Protein AF-A0A2T9ZHD8-F1 (afdb_monomer_lite)

pLDDT: mean 79.88, std 20.64, range [41.09, 98.38]

Secondary structure (DSSP, 8-state):
-------------------------PPP------------HHHHHHHHSHHHHHTSHHHHHHHHHHHHTT-S-S--

Sequence (76 aa):
MCLLVLNSQLENSRILSQVQVGFPMMQVRWRTYGNEYQPSQIKRKRKHGFFARLRTEGGRKILKRRRLKGRKYLSH

Structure (mmCIF, N/CA/C/O backbone):
data_AF-A0A2T9ZHD8-F1
#
_entry.id   AF-A0A2T9ZHD8-F1
#
loop_
_atom_site.group_PDB
_atom_site.id
_atom_site.type_symbol
_atom_site.label_atom_id
_atom_site.label_alt_id
_atom_site.label_comp_id
_atom_site.label_asym_id
_atom_site.label_entity_id
_atom_site.label_seq_id
_atom_site.pdbx_PDB_ins_code
_atom_site.Cartn_x
_atom_site.Cartn_y
_atom_site.Cartn_z
_atom_site.occupancy
_atom_site.B_iso_or_equiv
_atom_site.auth_seq_id
_atom_site.auth_comp_id
_atom_site.auth_asym_id
_atom_site.auth_atom_id
_atom_site.pdbx_PDB_model_num
ATOM 1 N N . MET A 1 1 ? 48.169 -90.704 16.399 1.00 41.94 1 MET A N 1
ATOM 2 C CA . MET A 1 1 ? 49.630 -90.873 16.256 1.00 41.94 1 MET A CA 1
ATOM 3 C C . MET A 1 1 ? 49.994 -90.610 14.798 1.00 41.94 1 MET A C 1
ATOM 5 O O . MET A 1 1 ? 50.150 -91.535 14.028 1.00 41.94 1 MET A O 1
ATOM 9 N N . CYS A 1 2 ? 49.911 -89.373 14.327 1.00 41.09 2 CYS A N 1
ATOM 10 C CA . CYS A 1 2 ? 51.088 -88.515 14.322 1.00 41.09 2 CYS A CA 1
ATOM 11 C C . CYS A 1 2 ? 50.681 -87.064 14.614 1.00 41.09 2 CYS A C 1
ATOM 13 O O . CYS A 1 2 ? 49.886 -86.472 13.888 1.00 41.09 2 CYS A O 1
ATOM 15 N N . LEU A 1 3 ? 51.197 -86.555 15.732 1.00 45.97 3 LEU A N 1
ATOM 16 C CA . LEU A 1 3 ? 51.312 -85.133 16.053 1.00 45.97 3 LEU A CA 1
ATOM 17 C C . LEU A 1 3 ? 52.172 -84.461 14.953 1.00 45.97 3 LEU A C 1
ATOM 19 O O . LEU A 1 3 ? 53.010 -85.134 14.368 1.00 45.97 3 LEU A O 1
ATOM 23 N N . LEU A 1 4 ? 52.049 -83.194 14.563 1.00 52.66 4 LEU A N 1
ATOM 24 C CA . LEU A 1 4 ? 52.104 -81.947 15.332 1.00 52.66 4 LEU A CA 1
ATOM 25 C C . LEU A 1 4 ? 51.496 -80.856 14.424 1.00 52.66 4 LEU A C 1
ATOM 27 O O . LEU A 1 4 ? 51.962 -80.634 13.313 1.00 52.66 4 LEU A O 1
ATOM 31 N N . VAL A 1 5 ? 50.328 -80.305 14.740 1.00 52.56 5 VAL A N 1
ATOM 32 C CA . VAL A 1 5 ? 50.155 -78.972 15.348 1.00 52.56 5 VAL A CA 1
ATOM 33 C C . VAL A 1 5 ? 51.453 -78.163 15.494 1.00 52.56 5 VAL A C 1
ATOM 35 O O . VAL A 1 5 ? 52.315 -78.522 16.287 1.00 52.56 5 VAL A O 1
ATOM 38 N N . LEU A 1 6 ? 51.543 -77.025 14.807 1.00 52.00 6 LEU A N 1
ATOM 39 C CA . LEU A 1 6 ? 51.524 -75.682 15.408 1.00 52.00 6 LEU A CA 1
ATOM 40 C C . LEU A 1 6 ? 52.217 -74.686 14.479 1.00 52.00 6 LEU A C 1
ATOM 42 O O . LEU A 1 6 ? 53.406 -74.813 14.232 1.00 52.00 6 LEU A O 1
ATOM 46 N N . ASN A 1 7 ? 51.459 -73.633 14.160 1.00 53.59 7 ASN A N 1
ATOM 47 C CA . ASN A 1 7 ? 51.919 -72.246 14.115 1.00 53.59 7 ASN A CA 1
ATOM 48 C C . ASN A 1 7 ? 52.940 -71.890 13.019 1.00 53.59 7 ASN A C 1
ATOM 50 O O . ASN A 1 7 ? 53.900 -72.582 12.745 1.00 53.59 7 ASN A O 1
ATOM 54 N N . SER A 1 8 ? 52.821 -70.768 12.336 1.00 54.53 8 SER A N 1
ATOM 55 C CA . SER A 1 8 ? 52.202 -69.505 12.711 1.00 54.53 8 SER A CA 1
ATOM 56 C C . SER A 1 8 ? 52.276 -68.629 11.475 1.00 54.53 8 SER A C 1
ATOM 58 O O . SER A 1 8 ? 53.295 -68.676 10.800 1.00 54.53 8 SER A O 1
ATOM 60 N N . GLN A 1 9 ? 51.217 -67.841 11.266 1.00 50.50 9 GLN A N 1
ATOM 61 C CA . GLN A 1 9 ? 51.246 -66.431 10.864 1.00 50.50 9 GLN A CA 1
ATOM 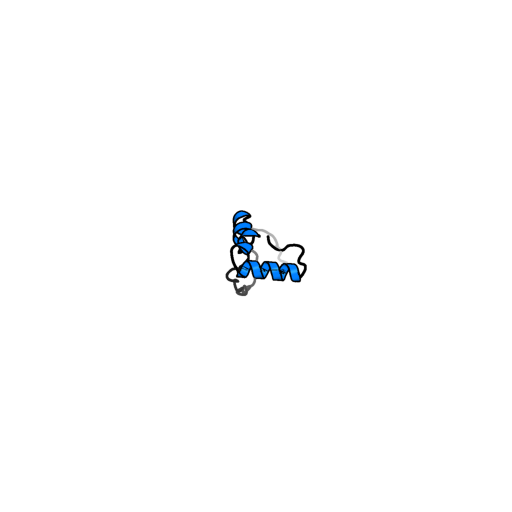62 C C . GLN A 1 9 ? 52.204 -66.103 9.694 1.00 50.50 9 G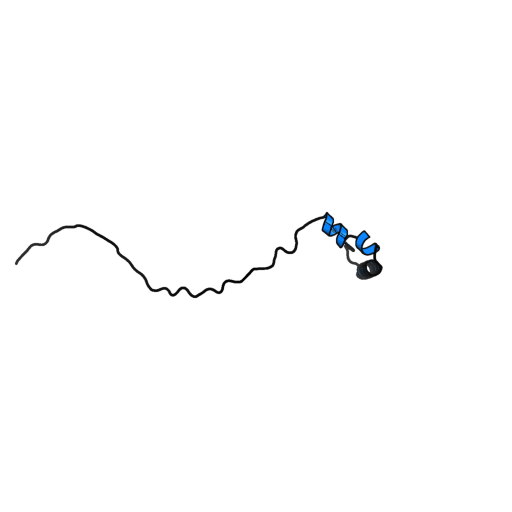LN A C 1
ATOM 64 O O . GLN A 1 9 ? 53.412 -66.264 9.756 1.00 50.50 9 GLN A O 1
ATOM 69 N N . LEU A 1 10 ? 51.731 -65.499 8.620 1.00 55.00 10 LEU A N 1
ATOM 70 C CA . LEU A 1 10 ? 51.450 -64.074 8.690 1.00 55.00 10 LEU A CA 1
ATOM 71 C C . LEU A 1 10 ? 50.560 -63.683 7.516 1.00 55.00 10 LEU A C 1
ATOM 73 O O . LEU A 1 10 ? 50.888 -63.922 6.360 1.00 55.00 10 LEU A O 1
ATOM 77 N N . GLU A 1 11 ? 49.436 -63.091 7.903 1.00 53.28 11 GLU A N 1
ATOM 78 C CA . GLU A 1 11 ? 48.921 -61.829 7.391 1.00 53.28 11 GLU A CA 1
ATOM 79 C C . GLU A 1 11 ? 48.853 -61.630 5.877 1.00 53.28 11 GLU A C 1
ATOM 81 O O . GLU A 1 11 ? 49.848 -61.605 5.160 1.00 53.28 11 GLU A O 1
ATOM 86 N N . ASN A 1 12 ? 47.634 -61.328 5.439 1.00 55.19 12 ASN A N 1
ATOM 87 C CA . ASN A 1 12 ? 47.261 -60.130 4.681 1.00 55.19 12 ASN A CA 1
ATOM 88 C C . ASN A 1 12 ? 46.146 -60.528 3.712 1.00 55.19 12 ASN A C 1
ATOM 90 O O . ASN A 1 1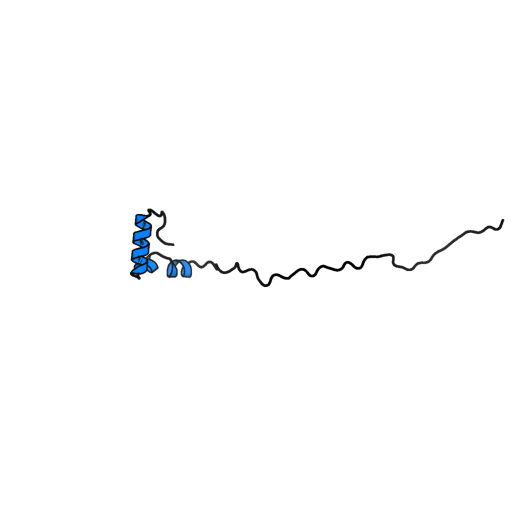2 ? 46.318 -61.411 2.891 1.00 55.19 12 ASN A O 1
ATOM 94 N N . SER A 1 13 ? 44.980 -59.909 3.643 1.00 47.78 13 SER A N 1
ATOM 95 C CA . SER A 1 13 ? 44.294 -58.873 4.406 1.00 47.78 13 SER A CA 1
ATOM 96 C C . SER A 1 13 ? 42.918 -58.757 3.715 1.00 47.78 13 SER A C 1
ATOM 98 O O . SER A 1 13 ? 42.841 -58.994 2.511 1.00 47.78 13 SER A O 1
ATOM 100 N N . ARG A 1 14 ? 41.870 -58.321 4.439 1.00 51.66 14 ARG A N 1
ATOM 101 C CA . ARG A 1 14 ? 40.549 -57.887 3.905 1.00 51.66 14 ARG A CA 1
ATOM 102 C C . ARG A 1 14 ? 39.624 -59.055 3.503 1.00 51.66 14 ARG A C 1
ATOM 104 O O . ARG A 1 14 ? 39.656 -59.528 2.380 1.00 51.66 14 ARG A O 1
ATOM 111 N N . ILE A 1 15 ? 38.835 -59.661 4.394 1.00 48.94 15 ILE A N 1
ATOM 112 C CA . ILE A 1 15 ? 37.751 -59.065 5.198 1.00 48.94 15 ILE A CA 1
ATOM 113 C C . ILE A 1 15 ? 36.852 -58.165 4.337 1.00 48.94 15 ILE A C 1
ATOM 115 O O . ILE A 1 15 ? 37.250 -57.057 3.992 1.00 48.94 15 ILE A O 1
ATOM 119 N N . LEU A 1 16 ? 35.618 -58.665 4.145 1.00 42.44 16 LEU A N 1
ATOM 120 C CA . LEU A 1 16 ? 34.366 -57.917 3.974 1.00 42.44 16 LEU A CA 1
ATOM 121 C C . LEU A 1 16 ? 34.222 -57.224 2.602 1.00 42.44 16 LEU A C 1
ATOM 123 O O . LEU A 1 16 ? 35.140 -56.609 2.095 1.00 42.44 16 LEU A O 1
ATOM 127 N N . SER A 1 17 ? 33.093 -57.236 1.904 1.00 48.03 17 SER A N 1
ATOM 128 C CA . SER A 1 17 ? 31.715 -57.519 2.275 1.00 48.03 17 SER A CA 1
ATOM 129 C C . SER A 1 17 ? 30.826 -56.988 1.148 1.00 48.03 17 SER A C 1
ATOM 131 O O . SER A 1 17 ? 31.273 -56.177 0.344 1.00 48.03 17 SER A O 1
ATOM 133 N N . GLN A 1 18 ? 29.537 -57.306 1.248 1.00 54.34 18 GLN A N 1
ATOM 134 C CA . GLN A 1 18 ? 28.436 -56.415 0.866 1.00 54.34 18 GLN A CA 1
ATOM 135 C C . GLN A 1 18 ? 28.155 -56.336 -0.641 1.00 54.34 18 GLN A C 1
ATOM 137 O O . GLN A 1 18 ? 28.862 -55.727 -1.429 1.00 54.34 18 GLN A O 1
ATOM 142 N N . VAL A 1 19 ? 27.146 -57.092 -1.081 1.00 59.38 19 VAL A N 1
ATOM 143 C CA . VAL A 1 19 ? 25.774 -56.576 -1.256 1.00 59.38 19 VAL A CA 1
ATOM 144 C C . VAL A 1 19 ? 25.778 -55.468 -2.307 1.00 59.38 19 VAL A C 1
ATOM 146 O O . VAL A 1 19 ? 26.089 -54.314 -2.024 1.00 59.38 19 VAL A O 1
ATOM 149 N N . GLN A 1 20 ? 25.370 -55.828 -3.523 1.00 53.09 20 GLN A N 1
ATOM 150 C CA . GLN A 1 20 ? 24.939 -54.864 -4.527 1.00 53.09 20 GLN A CA 1
ATOM 151 C C . GLN A 1 20 ? 23.655 -54.192 -4.018 1.00 53.09 20 GLN A C 1
ATOM 153 O O . GLN A 1 20 ? 22.543 -54.605 -4.339 1.00 53.09 20 GLN A O 1
ATOM 158 N N . VAL A 1 21 ? 23.804 -53.173 -3.170 1.00 56.94 21 VAL A N 1
ATOM 159 C CA . VAL A 1 21 ? 22.727 -52.234 -2.868 1.00 56.94 21 VAL A CA 1
ATOM 160 C C . VAL A 1 21 ? 22.500 -51.404 -4.126 1.00 56.94 21 VAL A C 1
ATOM 162 O O . VAL A 1 21 ? 23.233 -50.464 -4.426 1.00 56.94 21 VAL A O 1
ATOM 165 N N . GLY A 1 22 ? 21.498 -51.786 -4.914 1.00 56.44 22 GLY A N 1
ATOM 166 C CA . GLY A 1 22 ? 20.940 -50.907 -5.929 1.00 56.44 22 GLY A CA 1
ATOM 167 C C . GLY A 1 22 ? 20.396 -49.669 -5.226 1.00 56.44 22 GLY A C 1
ATOM 168 O O . GLY A 1 22 ? 19.322 -49.718 -4.635 1.00 56.44 22 GLY A O 1
ATOM 169 N N . PHE A 1 23 ? 21.161 -48.578 -5.236 1.00 64.56 23 PHE A N 1
ATOM 170 C CA . PHE A 1 23 ? 20.683 -47.276 -4.790 1.00 64.56 23 PHE A CA 1
ATOM 171 C C . PHE A 1 23 ? 19.451 -46.918 -5.636 1.00 64.56 23 PHE A C 1
ATOM 173 O O . PHE A 1 23 ? 19.588 -46.783 -6.856 1.00 64.56 23 PHE A O 1
ATOM 180 N N . PRO A 1 24 ? 18.243 -46.779 -5.055 1.00 64.31 24 PRO A N 1
ATOM 181 C CA . PRO A 1 24 ? 17.098 -46.330 -5.827 1.00 64.31 24 PRO A CA 1
ATOM 182 C C . PRO A 1 24 ? 17.395 -44.909 -6.303 1.00 64.31 24 PRO A C 1
ATOM 184 O O . PRO A 1 24 ? 17.773 -44.047 -5.509 1.00 64.31 24 PRO A O 1
ATOM 187 N N . MET A 1 25 ? 17.249 -44.673 -7.608 1.00 61.44 25 MET A N 1
ATOM 188 C CA . MET A 1 25 ? 17.380 -43.349 -8.208 1.00 61.44 25 MET A CA 1
ATOM 189 C C . MET A 1 25 ? 16.367 -42.398 -7.556 1.00 61.44 25 MET A C 1
ATOM 191 O O . MET A 1 25 ? 15.199 -42.352 -7.942 1.00 61.44 25 MET A O 1
ATOM 195 N N . MET A 1 26 ? 16.794 -41.657 -6.532 1.00 67.50 26 MET A N 1
ATOM 196 C CA . MET A 1 26 ? 15.968 -40.633 -5.905 1.00 67.50 26 MET A CA 1
ATOM 197 C C . MET A 1 26 ? 15.788 -39.497 -6.912 1.00 67.50 26 MET A C 1
ATOM 199 O O . MET A 1 26 ? 16.754 -38.872 -7.346 1.00 67.50 26 MET A O 1
ATOM 203 N N . GLN A 1 27 ? 14.542 -39.239 -7.305 1.00 71.50 27 GLN A N 1
ATOM 204 C CA . GLN A 1 27 ? 14.195 -38.117 -8.172 1.00 71.50 27 GLN A CA 1
ATOM 205 C C . GLN A 1 27 ? 14.641 -36.800 -7.515 1.00 71.50 27 GLN A C 1
ATOM 207 O O . GLN A 1 27 ? 14.160 -36.433 -6.442 1.00 71.50 27 GLN A O 1
ATOM 212 N N . VAL A 1 28 ? 15.555 -36.075 -8.162 1.00 71.94 28 VAL A N 1
ATOM 213 C CA . VAL A 1 28 ? 16.005 -34.755 -7.702 1.00 71.94 28 VAL A CA 1
ATOM 214 C C . VAL A 1 28 ? 14.905 -33.736 -8.006 1.00 71.94 28 VAL A C 1
ATOM 216 O O . VAL A 1 28 ? 14.526 -33.539 -9.158 1.00 71.94 28 VAL A O 1
ATOM 219 N N . ARG A 1 29 ? 14.361 -33.077 -6.977 1.00 71.19 29 ARG A N 1
ATOM 220 C CA . ARG A 1 29 ? 13.379 -31.994 -7.147 1.00 71.19 29 ARG A CA 1
ATOM 221 C C . ARG A 1 29 ? 14.090 -30.735 -7.659 1.00 71.19 29 ARG A C 1
ATOM 223 O O . ARG A 1 29 ? 14.918 -30.148 -6.966 1.00 71.19 29 ARG A O 1
ATOM 230 N N . TRP A 1 30 ? 13.762 -30.303 -8.871 1.00 70.62 30 TRP A N 1
ATOM 231 C CA . TRP A 1 30 ? 14.370 -29.149 -9.535 1.00 70.62 30 TRP A CA 1
ATOM 232 C C . TRP A 1 30 ? 13.813 -27.828 -8.964 1.00 70.62 30 TRP A C 1
ATOM 234 O O . TRP A 1 30 ? 12.779 -27.349 -9.407 1.00 70.62 30 TRP A O 1
ATOM 244 N N . ARG A 1 31 ? 14.514 -27.245 -7.982 1.00 77.25 31 ARG A N 1
ATOM 245 C CA . ARG A 1 31 ? 14.269 -25.935 -7.324 1.00 77.25 31 ARG A CA 1
ATOM 246 C C . ARG A 1 31 ? 12.967 -25.792 -6.514 1.00 77.25 31 ARG A C 1
ATOM 248 O O . ARG A 1 31 ? 11.856 -25.916 -7.015 1.00 77.25 31 ARG A O 1
ATOM 255 N N . THR A 1 32 ? 13.125 -25.386 -5.255 1.00 78.19 32 THR A N 1
ATOM 256 C CA . THR A 1 32 ? 12.031 -24.908 -4.399 1.00 78.19 32 THR A CA 1
ATOM 257 C C . THR A 1 32 ? 11.975 -23.382 -4.488 1.00 78.19 32 THR A C 1
ATOM 259 O O . THR A 1 32 ? 12.920 -22.709 -4.081 1.00 78.19 32 THR A O 1
ATOM 262 N N . TYR A 1 33 ? 10.895 -22.834 -5.045 1.00 84.19 33 TYR A N 1
ATOM 263 C CA . TYR A 1 33 ? 10.576 -21.403 -4.959 1.00 84.19 33 TYR A CA 1
ATOM 264 C C . TYR A 1 33 ? 10.245 -21.051 -3.496 1.00 84.19 33 TYR A C 1
ATOM 266 O O . TYR A 1 33 ? 9.647 -21.867 -2.793 1.00 84.19 33 TYR A O 1
ATOM 274 N N . GLY A 1 34 ? 10.677 -19.890 -3.006 1.00 86.50 34 GLY A N 1
ATOM 275 C CA . GLY A 1 34 ? 10.558 -19.551 -1.579 1.00 86.50 34 GLY A CA 1
ATOM 276 C C . GLY A 1 34 ? 11.335 -18.320 -1.105 1.00 86.50 34 GLY A C 1
ATOM 277 O O . GLY A 1 34 ? 11.290 -17.990 0.080 1.00 86.50 34 GLY A O 1
ATOM 278 N N . ASN A 1 35 ? 12.056 -17.627 -1.991 1.00 88.75 35 ASN A N 1
ATOM 279 C CA . ASN A 1 35 ? 12.796 -16.402 -1.671 1.00 88.75 35 ASN A CA 1
ATOM 280 C C . ASN A 1 35 ? 12.242 -15.157 -2.389 1.00 88.75 35 ASN A C 1
ATOM 282 O O . ASN A 1 35 ? 12.954 -14.165 -2.561 1.00 88.75 35 ASN A O 1
ATOM 286 N N . GLU A 1 36 ? 10.969 -15.170 -2.784 1.00 93.00 36 GLU A N 1
ATOM 287 C CA . GLU A 1 36 ? 10.332 -14.094 -3.557 1.00 93.00 36 GLU A CA 1
ATOM 288 C C . GLU A 1 36 ? 10.233 -12.799 -2.743 1.00 93.00 36 GLU A C 1
ATOM 290 O O . GLU A 1 36 ? 10.369 -11.689 -3.269 1.00 93.00 36 GLU A O 1
ATOM 295 N N . TYR A 1 37 ? 10.001 -12.930 -1.435 1.00 93.69 37 TYR A N 1
ATOM 296 C CA . TYR A 1 37 ? 9.934 -11.787 -0.542 1.00 93.69 37 TYR A CA 1
ATOM 297 C C . TYR A 1 37 ? 11.322 -11.409 -0.023 1.00 93.69 37 TYR A C 1
ATOM 299 O O . TYR A 1 37 ? 11.816 -11.962 0.954 1.00 93.69 37 TYR A O 1
ATOM 307 N N . GLN A 1 38 ? 11.913 -10.393 -0.653 1.00 94.94 38 GLN A N 1
ATOM 308 C CA . GLN A 1 38 ? 13.108 -9.715 -0.154 1.00 94.94 38 GLN A CA 1
ATOM 309 C C . GLN A 1 38 ? 12.703 -8.410 0.556 1.00 94.94 38 GLN A C 1
ATOM 311 O O . GLN A 1 38 ? 12.266 -7.451 -0.106 1.00 94.94 38 GLN A O 1
ATOM 316 N N . PRO A 1 39 ? 12.780 -8.351 1.901 1.00 96.06 39 PRO A N 1
ATOM 317 C CA . PRO A 1 39 ? 12.204 -7.259 2.669 1.00 96.06 39 PRO A CA 1
ATOM 318 C C . PRO A 1 39 ? 12.948 -5.953 2.401 1.00 96.06 39 PRO A C 1
ATOM 320 O O . PRO A 1 39 ? 14.149 -5.825 2.601 1.00 96.06 39 PRO A O 1
ATOM 323 N N . SER A 1 40 ? 12.208 -4.936 1.968 1.00 98.12 40 SER A N 1
ATOM 324 C CA . SER A 1 40 ? 12.739 -3.581 1.821 1.00 98.12 40 SER A CA 1
ATOM 325 C C . SER A 1 40 ? 11.655 -2.555 2.130 1.00 98.12 40 SER A C 1
ATOM 327 O O . SER A 1 40 ? 10.615 -2.484 1.466 1.00 98.12 40 SER A O 1
ATOM 329 N N . GLN A 1 41 ? 11.892 -1.736 3.159 1.00 97.19 41 GLN A N 1
ATOM 330 C CA . GLN A 1 41 ? 10.895 -0.780 3.656 1.00 97.19 41 GLN A CA 1
ATOM 331 C C . GLN A 1 41 ? 10.537 0.276 2.607 1.00 97.19 41 GLN A C 1
ATOM 333 O O . GLN A 1 41 ? 9.360 0.590 2.422 1.00 97.19 41 GLN A O 1
ATOM 338 N N . ILE A 1 42 ? 11.533 0.744 1.849 1.00 97.44 42 ILE A N 1
ATOM 339 C CA . ILE A 1 42 ? 11.345 1.718 0.768 1.00 97.44 42 ILE A CA 1
ATOM 340 C C . ILE A 1 42 ? 10.400 1.156 -0.303 1.00 97.44 42 ILE A C 1
ATOM 342 O O . ILE A 1 42 ? 9.408 1.803 -0.649 1.00 97.44 42 ILE A O 1
ATOM 346 N N . LYS A 1 43 ? 10.653 -0.067 -0.801 1.00 97.25 43 LYS A N 1
ATOM 347 C CA . LYS A 1 43 ? 9.792 -0.692 -1.821 1.00 97.25 43 LYS A CA 1
ATOM 348 C C . LYS A 1 43 ? 8.388 -0.939 -1.266 1.00 97.25 43 LYS A C 1
ATOM 350 O O . LYS A 1 43 ? 7.410 -0.631 -1.947 1.00 97.25 43 LYS A O 1
ATOM 355 N N . ARG A 1 44 ? 8.278 -1.409 -0.017 1.00 97.69 44 ARG A N 1
ATOM 356 C CA . ARG A 1 44 ? 6.995 -1.663 0.658 1.00 97.69 44 ARG A CA 1
ATOM 357 C C . ARG A 1 44 ? 6.133 -0.402 0.753 1.00 97.69 44 ARG A C 1
ATOM 359 O O . ARG A 1 44 ? 4.968 -0.432 0.357 1.00 97.69 44 ARG A O 1
ATOM 366 N N . LYS A 1 45 ? 6.691 0.715 1.231 1.00 97.38 45 LYS A N 1
ATOM 367 C CA . LYS A 1 45 ? 5.951 1.978 1.398 1.00 97.38 45 LYS A CA 1
ATOM 368 C C . LYS A 1 45 ? 5.616 2.646 0.064 1.00 97.38 45 LYS A C 1
ATOM 370 O O . LYS A 1 45 ? 4.490 3.113 -0.094 1.00 97.38 45 LYS A O 1
ATOM 375 N N . ARG A 1 46 ? 6.522 2.617 -0.922 1.00 97.06 46 ARG A N 1
ATOM 376 C CA . ARG A 1 46 ? 6.255 3.152 -2.271 1.00 97.06 46 ARG A CA 1
ATOM 377 C C . ARG A 1 46 ? 5.170 2.372 -3.015 1.00 97.06 46 ARG A C 1
ATOM 379 O O . ARG A 1 46 ? 4.329 2.987 -3.658 1.00 97.06 46 ARG A O 1
ATOM 386 N N . LYS A 1 47 ? 5.167 1.036 -2.928 1.00 96.31 47 LYS A N 1
ATOM 387 C CA . LYS A 1 47 ? 4.191 0.193 -3.645 1.00 96.31 47 LYS A CA 1
ATOM 388 C C . LYS A 1 47 ? 2.854 0.058 -2.916 1.00 96.31 47 LYS A C 1
ATOM 390 O O . LYS A 1 47 ? 1.809 -0.018 -3.560 1.00 96.31 47 LYS A O 1
ATOM 395 N N . HIS A 1 48 ? 2.868 -0.018 -1.586 1.00 96.88 48 HIS A N 1
ATOM 396 C CA . HIS A 1 48 ? 1.690 -0.429 -0.815 1.00 96.88 48 HIS A CA 1
ATOM 397 C C . HIS A 1 48 ? 1.293 0.528 0.318 1.00 96.88 48 HIS A C 1
ATOM 399 O O . HIS A 1 48 ? 0.331 0.240 1.039 1.00 96.88 48 HIS A O 1
ATOM 405 N N . GLY A 1 49 ? 2.004 1.645 0.484 1.00 98.06 49 GLY A N 1
ATOM 406 C CA . GLY A 1 49 ? 1.695 2.668 1.482 1.00 98.06 49 GLY A CA 1
ATOM 407 C C . GLY A 1 49 ? 0.439 3.479 1.157 1.00 98.06 49 GLY A C 1
ATOM 408 O O . GLY A 1 49 ? -0.166 3.346 0.091 1.00 98.06 49 GLY A O 1
ATOM 409 N N . PHE A 1 50 ? 0.049 4.346 2.090 1.00 97.75 50 PHE A N 1
ATOM 410 C CA . PHE A 1 50 ? -1.192 5.120 2.009 1.00 97.75 50 PHE A CA 1
ATOM 411 C C . PHE A 1 50 ? -1.224 6.076 0.807 1.00 97.75 50 PHE A C 1
ATOM 413 O O . PHE A 1 50 ? -2.163 6.039 0.011 1.00 97.75 50 PHE A O 1
ATOM 420 N N . PHE A 1 51 ? -0.160 6.862 0.615 1.00 97.06 51 PHE A N 1
ATOM 421 C CA . PHE A 1 51 ? -0.046 7.805 -0.503 1.00 97.06 51 PHE A CA 1
ATOM 422 C C . PHE A 1 51 ? -0.093 7.111 -1.871 1.00 97.06 51 PHE A C 1
ATOM 424 O O . PHE A 1 51 ? -0.733 7.607 -2.795 1.00 97.06 51 PHE A O 1
ATOM 431 N N . ALA A 1 52 ? 0.490 5.912 -1.984 1.00 97.50 52 ALA A N 1
ATOM 432 C CA . ALA A 1 52 ? 0.429 5.111 -3.207 1.00 97.50 52 ALA A CA 1
ATOM 433 C C . ALA A 1 52 ? -1.013 4.710 -3.565 1.00 97.50 52 ALA A C 1
ATOM 435 O O . ALA A 1 52 ? -1.383 4.664 -4.738 1.00 97.50 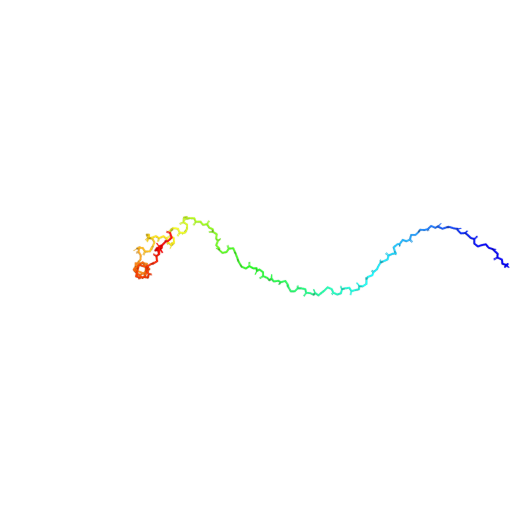52 ALA A O 1
ATOM 436 N N . ARG A 1 53 ? -1.854 4.455 -2.553 1.00 97.62 53 ARG A N 1
ATOM 437 C CA . ARG A 1 53 ? -3.282 4.177 -2.753 1.00 97.62 53 ARG A CA 1
ATOM 438 C C . ARG A 1 53 ? -4.074 5.446 -3.059 1.00 97.62 53 ARG A C 1
ATOM 440 O O . ARG A 1 53 ? -4.960 5.395 -3.900 1.00 97.62 53 ARG A O 1
ATOM 447 N N . LEU A 1 54 ? -3.759 6.578 -2.437 1.00 97.38 54 LEU A N 1
ATOM 448 C CA . LEU A 1 54 ? -4.466 7.834 -2.709 1.00 97.38 54 LEU A CA 1
ATOM 449 C C . LEU A 1 54 ? -4.233 8.374 -4.125 1.00 97.38 54 LEU A C 1
ATOM 451 O O . LEU A 1 54 ? -5.155 8.946 -4.703 1.00 97.38 54 LEU A O 1
ATOM 455 N N . ARG A 1 55 ? -3.041 8.156 -4.694 1.00 97.62 55 ARG A N 1
ATOM 456 C CA . ARG A 1 55 ? -2.659 8.684 -6.015 1.00 97.62 55 ARG A CA 1
ATOM 457 C C . ARG A 1 55 ? -3.572 8.222 -7.156 1.00 97.62 55 ARG A C 1
ATOM 459 O O . ARG A 1 55 ? -3.740 8.947 -8.126 1.00 97.62 55 ARG A O 1
ATOM 466 N N . THR A 1 56 ? -4.146 7.023 -7.065 1.00 98.06 56 THR A N 1
ATOM 467 C CA . THR A 1 56 ? -4.970 6.436 -8.134 1.00 98.06 56 THR A CA 1
ATOM 468 C C . THR A 1 56 ? -6.434 6.349 -7.717 1.00 98.06 56 THR A C 1
ATOM 470 O O . THR A 1 56 ? -6.762 6.182 -6.542 1.00 98.06 56 THR A O 1
ATOM 473 N N . GLU A 1 57 ? -7.353 6.414 -8.678 1.00 98.25 57 GLU A N 1
ATOM 474 C CA . GLU A 1 57 ? -8.782 6.191 -8.412 1.00 98.25 57 GLU A CA 1
ATOM 475 C C . GLU A 1 57 ? -9.061 4.796 -7.847 1.00 98.25 57 GLU A C 1
ATOM 477 O O . GLU A 1 57 ? -9.797 4.646 -6.868 1.00 98.25 57 GLU A O 1
ATOM 482 N N . GLY A 1 58 ? -8.420 3.769 -8.414 1.00 98.12 58 GLY A N 1
ATOM 483 C CA . GLY A 1 58 ? -8.535 2.395 -7.928 1.00 98.12 58 GLY A CA 1
ATOM 484 C C . GLY A 1 58 ? -8.071 2.251 -6.477 1.00 98.12 58 GLY A C 1
ATOM 485 O O . GLY A 1 58 ? -8.742 1.610 -5.664 1.00 98.12 58 GLY A O 1
ATOM 486 N N . GLY A 1 59 ? -6.967 2.902 -6.107 1.00 98.00 59 GLY A N 1
ATOM 487 C CA . GLY A 1 59 ? -6.479 2.886 -4.733 1.00 98.00 59 GLY A CA 1
ATOM 488 C C . GLY A 1 59 ? -7.398 3.628 -3.751 1.00 98.00 59 GLY A C 1
ATOM 489 O O . GLY A 1 59 ? -7.639 3.113 -2.654 1.00 98.00 59 GLY A O 1
ATOM 490 N N . ARG A 1 60 ? -8.016 4.748 -4.157 1.00 98.25 60 ARG A N 1
ATOM 491 C CA . ARG A 1 60 ? -9.056 5.436 -3.364 1.00 98.25 60 ARG A CA 1
ATOM 492 C C . ARG A 1 60 ? -10.263 4.525 -3.099 1.00 98.25 60 ARG A C 1
ATOM 494 O O . ARG A 1 60 ? -10.710 4.417 -1.953 1.00 98.25 60 ARG A O 1
ATOM 501 N N . LYS A 1 61 ? -10.733 3.785 -4.113 1.00 98.31 61 LYS A N 1
ATOM 502 C CA . LYS A 1 61 ? -11.812 2.783 -3.966 1.00 98.31 61 LYS A CA 1
ATOM 503 C C . LYS A 1 61 ? -11.424 1.656 -2.997 1.00 98.31 61 LYS A C 1
ATOM 505 O O . LYS A 1 61 ? -12.243 1.247 -2.172 1.00 98.31 61 LYS A O 1
ATOM 510 N N . ILE A 1 62 ? -10.172 1.185 -3.037 1.00 97.75 62 ILE A N 1
ATOM 511 C CA . ILE A 1 62 ? -9.658 0.180 -2.088 1.00 97.75 62 ILE A CA 1
ATOM 512 C C . ILE A 1 62 ? -9.713 0.709 -0.650 1.00 97.75 62 ILE A C 1
ATOM 514 O O . ILE A 1 62 ? -10.198 -0.001 0.231 1.00 97.75 62 ILE A O 1
ATOM 518 N N . LEU A 1 63 ? -9.258 1.940 -0.401 1.00 97.81 63 LEU A N 1
ATOM 519 C CA . LEU A 1 63 ? -9.299 2.538 0.938 1.00 97.81 63 LEU A CA 1
ATOM 520 C C . LEU A 1 63 ? -10.736 2.659 1.460 1.00 97.81 63 LEU A C 1
ATOM 522 O O . LEU A 1 63 ? -10.992 2.261 2.598 1.00 97.81 63 LEU A O 1
ATOM 526 N N . LYS A 1 64 ? -11.681 3.114 0.623 1.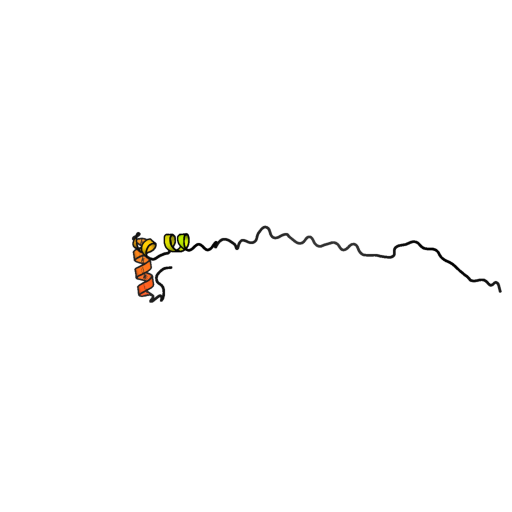00 98.12 64 LYS A N 1
ATOM 527 C CA . LYS A 1 64 ? -13.112 3.162 0.974 1.00 98.12 64 LYS A CA 1
ATOM 528 C C . LYS A 1 64 ? -13.624 1.777 1.381 1.00 98.12 64 LYS A C 1
ATOM 530 O O . LYS A 1 64 ? -14.170 1.627 2.467 1.00 98.12 64 LYS A O 1
ATOM 535 N N . ARG A 1 65 ? -13.356 0.741 0.579 1.00 98.25 65 ARG A N 1
ATOM 536 C CA . ARG A 1 65 ? -13.759 -0.644 0.885 1.00 98.25 65 ARG A CA 1
ATOM 537 C C . ARG A 1 65 ? -13.151 -1.163 2.191 1.00 98.25 65 ARG A C 1
ATOM 539 O O . ARG A 1 65 ? -13.824 -1.841 2.961 1.00 98.25 65 ARG A O 1
ATOM 546 N N . ARG A 1 66 ? -11.876 -0.856 2.455 1.00 98.31 66 ARG A N 1
ATOM 547 C CA . ARG A 1 66 ? -11.193 -1.289 3.686 1.00 98.31 66 ARG A CA 1
ATOM 548 C C . ARG A 1 66 ? -11.743 -0.598 4.935 1.00 98.31 66 ARG A C 1
ATOM 550 O O . ARG A 1 66 ? -11.840 -1.268 5.960 1.00 98.31 66 ARG A O 1
ATOM 557 N N . ARG A 1 67 ? -12.131 0.681 4.830 1.00 97.94 67 ARG A N 1
ATOM 558 C CA . ARG A 1 67 ? -12.835 1.424 5.891 1.00 97.94 67 ARG A CA 1
ATOM 559 C C . ARG A 1 67 ? -14.216 0.842 6.161 1.00 97.94 67 ARG A C 1
ATOM 561 O O . ARG A 1 67 ? -14.512 0.553 7.307 1.00 97.94 67 ARG A O 1
ATOM 568 N N . LEU A 1 68 ? -15.002 0.586 5.111 1.00 98.38 68 LEU A N 1
ATOM 569 C CA . LEU A 1 68 ? -16.330 -0.030 5.236 1.00 98.38 68 LEU A CA 1
ATOM 570 C C . LEU A 1 68 ? -16.269 -1.409 5.906 1.00 98.38 68 LEU A C 1
ATOM 572 O O . LEU A 1 68 ? -17.128 -1.746 6.704 1.00 98.38 68 LEU A O 1
ATOM 576 N N . LYS A 1 69 ? -15.218 -2.189 5.625 1.00 98.06 69 LYS A N 1
ATOM 577 C CA . LYS A 1 69 ? -14.979 -3.477 6.293 1.00 98.06 69 LYS A CA 1
ATOM 578 C C . LYS A 1 69 ? -14.465 -3.339 7.739 1.00 98.06 69 LYS A C 1
ATOM 580 O O . LYS A 1 69 ? -14.361 -4.347 8.427 1.00 98.06 69 LYS A O 1
ATOM 585 N N . GLY A 1 70 ? -14.062 -2.147 8.184 1.00 97.94 70 GLY A N 1
ATOM 586 C CA . GLY A 1 70 ? -13.516 -1.931 9.529 1.00 97.94 70 GLY A CA 1
ATOM 587 C C . GLY A 1 70 ? -12.129 -2.547 9.749 1.00 97.94 70 GLY A C 1
ATOM 588 O O . GLY A 1 70 ? -11.815 -3.020 10.838 1.00 97.94 70 GLY A O 1
ATOM 589 N N . ARG A 1 71 ? -11.269 -2.607 8.719 1.00 97.94 71 ARG A N 1
ATOM 590 C CA . ARG A 1 71 ? -9.905 -3.143 8.898 1.00 97.94 71 ARG A CA 1
ATOM 591 C C . ARG A 1 71 ? -9.085 -2.219 9.807 1.00 97.94 71 ARG A C 1
ATOM 593 O O . ARG A 1 71 ? -8.910 -1.054 9.464 1.00 97.94 71 ARG A O 1
ATOM 600 N N . LYS A 1 72 ? -8.471 -2.779 10.860 1.00 97.00 72 LYS A N 1
ATOM 601 C CA . LYS A 1 72 ? -7.549 -2.066 11.773 1.00 97.00 72 LYS A CA 1
ATOM 602 C C . LYS A 1 72 ? -6.447 -1.298 11.031 1.00 97.00 72 LYS A C 1
ATOM 604 O O . LYS A 1 72 ? -6.135 -0.170 11.383 1.00 97.00 72 LYS A O 1
ATOM 609 N N . TYR A 1 73 ? -5.894 -1.893 9.970 1.00 96.94 73 TYR A N 1
ATOM 610 C CA . TYR A 1 73 ? -4.877 -1.265 9.124 1.00 96.94 73 TYR A CA 1
ATOM 611 C C . TYR A 1 73 ? -5.378 -1.119 7.684 1.00 96.94 73 TYR A C 1
ATOM 613 O O . TYR A 1 73 ? -5.738 -2.103 7.024 1.00 96.94 73 TYR A O 1
ATOM 621 N N . LEU A 1 74 ? -5.390 0.109 7.165 1.00 95.94 74 LEU A N 1
ATOM 622 C CA . LEU A 1 74 ? -5.871 0.404 5.810 1.00 95.94 74 LEU A CA 1
ATOM 623 C C . LEU A 1 74 ? -4.793 0.204 4.738 1.00 95.94 74 LEU A C 1
ATOM 625 O O . LEU A 1 74 ? -5.099 -0.274 3.647 1.00 95.94 74 LEU A O 1
ATOM 629 N N . SER A 1 75 ? -3.541 0.515 5.046 1.00 96.00 75 SER A N 1
ATOM 630 C CA . SER A 1 75 ? -2.386 0.331 4.166 1.00 96.00 75 SER A CA 1
ATOM 631 C C . SER A 1 75 ? -1.154 -0.035 4.989 1.00 96.00 75 SER A C 1
ATOM 633 O O . SER A 1 75 ? -1.217 -0.066 6.216 1.00 96.00 75 SER A O 1
ATOM 635 N N . HIS A 1 76 ? -0.051 -0.315 4.297 1.00 94.56 76 HIS A N 1
ATOM 636 C CA . HIS A 1 76 ? 1.229 -0.666 4.906 1.00 94.56 76 HIS A CA 1
ATOM 637 C C . HIS A 1 76 ? 1.915 0.470 5.652 1.00 94.56 76 HIS A C 1
ATOM 639 O O . HIS A 1 76 ? 1.776 1.653 5.270 1.00 94.56 76 HIS A O 1
#

InterPro domains:
  IPR000271 Large ribosomal subunit protein bL34 [MF_00391] (33-76)
  IPR000271 Large ribosomal subunit protein bL34 [PF00468] (34-76)
  IPR000271 Large ribosomal subunit protein bL34 [PTHR14503] (9-76)
  IPR000271 Large ribosomal subunit protein bL34 [TIGR01030] (37-75)

Organism: NCB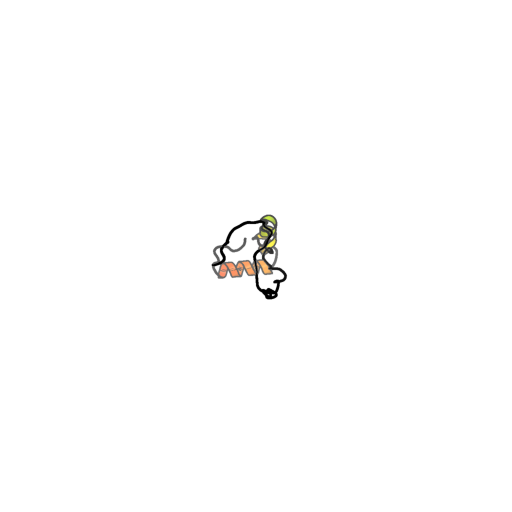I:txid133381

Foldseek 3Di:
DDDDDDYDDDDDDDDDDDDPPPDPPDDDDDDDDDPPDDDDPVCQCCCWNDVVLVVDPNSVVQLVVCVVVVPPDSTD

Radius of gyration: 37.57 Å; chains: 1; bounding box: 68×100×26 Å